Protein AF-A0A1Q4DPA5-F1 (afdb_monomer)

Foldseek 3Di:
DDDDPPPDPPPPCPVLVVLQVLLVVLQVVLVVCVVVPVPVSSVVSNVSNVVSVVSNVVVVD

Solvent-accessible surface area (backbone atoms only — not comparable to full-atom values): 3433 Å² total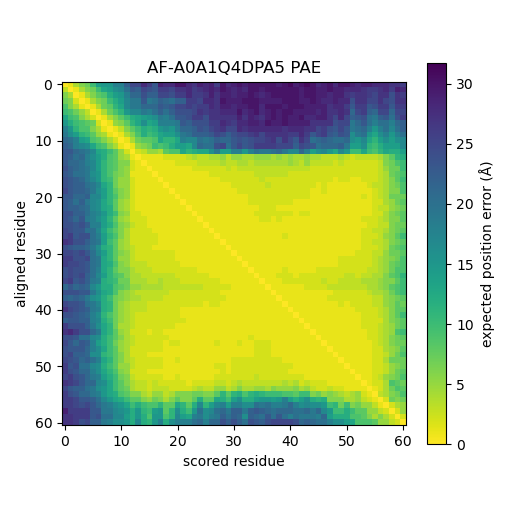; per-residue (Å²): 137,83,82,74,83,82,73,72,76,82,72,86,48,62,65,45,53,49,24,52,49,48,17,53,54,24,44,54,49,17,53,52,26,46,77,71,68,36,53,71,58,15,54,54,22,44,50,49,14,53,54,22,52,45,53,49,61,56,77,75,112

Radius of gyration: 17.95 Å; Cα contacts (8 Å, |Δi|>4): 46; chains: 1; bounding box: 44×26×52 Å

pLDDT: mean 85.08, std 17.83, range [47.06, 98.81]

Structure (mmCIF, N/CA/C/O backbone):
data_AF-A0A1Q4DPA5-F1
#
_entry.id   AF-A0A1Q4DPA5-F1
#
loop_
_atom_site.group_PDB
_atom_site.id
_atom_site.type_symbol
_atom_site.label_atom_id
_atom_site.label_alt_id
_atom_site.label_comp_id
_atom_site.label_asym_id
_atom_site.label_entity_id
_atom_site.label_seq_id
_atom_site.pdbx_PDB_ins_code
_atom_site.Cartn_x
_atom_site.Cartn_y
_atom_site.Cartn_z
_atom_site.occupancy
_atom_site.B_iso_or_equiv
_atom_site.auth_seq_id
_atom_site.auth_comp_id
_atom_site.auth_asym_id
_atom_site.auth_atom_id
_atom_site.pdbx_PDB_model_num
ATOM 1 N N . MET A 1 1 ? 32.093 -17.611 -41.063 1.00 47.06 1 MET A N 1
ATOM 2 C CA . MET A 1 1 ? 30.844 -16.940 -40.642 1.00 47.06 1 MET A CA 1
ATOM 3 C C . MET A 1 1 ? 30.711 -17.103 -39.136 1.00 47.06 1 MET A C 1
ATOM 5 O O . MET A 1 1 ? 30.357 -18.185 -38.694 1.00 47.06 1 MET A O 1
ATOM 9 N N . ALA A 1 2 ? 31.091 -16.091 -38.353 1.00 51.09 2 ALA A N 1
ATOM 10 C CA . ALA A 1 2 ? 30.889 -16.104 -36.905 1.00 51.09 2 ALA A CA 1
ATOM 11 C C . ALA A 1 2 ? 29.461 -15.622 -36.610 1.00 51.09 2 ALA A C 1
ATOM 13 O O . ALA A 1 2 ? 29.071 -14.552 -37.078 1.00 51.09 2 ALA A O 1
ATOM 14 N N . ALA A 1 3 ? 28.676 -16.428 -35.896 1.00 58.12 3 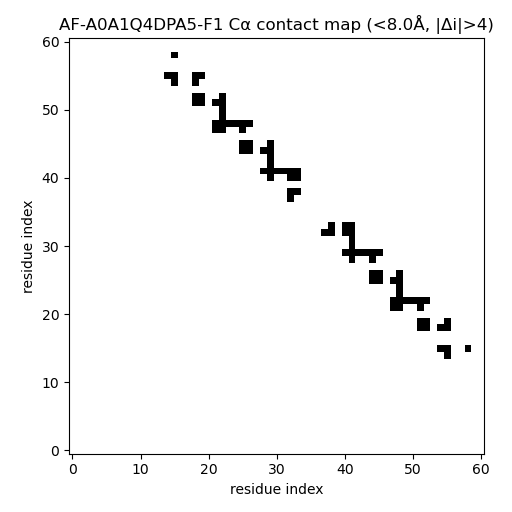ALA A N 1
ATOM 15 C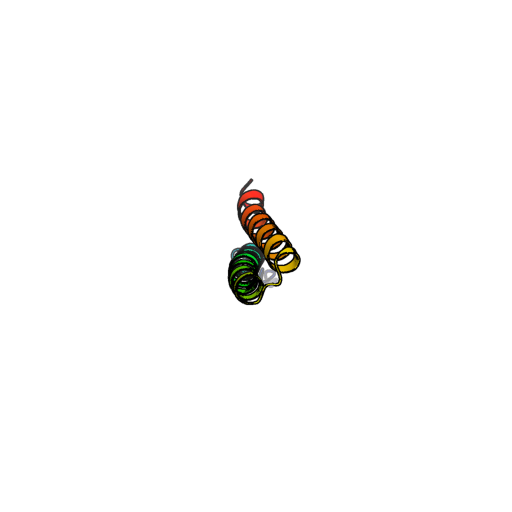 CA . ALA A 1 3 ? 27.350 -16.039 -35.437 1.00 58.12 3 ALA A CA 1
ATOM 16 C C . ALA A 1 3 ? 27.485 -14.878 -34.437 1.00 58.12 3 ALA A C 1
ATOM 18 O O . ALA A 1 3 ? 28.214 -14.985 -33.451 1.00 58.12 3 ALA A O 1
ATOM 19 N N . LEU A 1 4 ? 26.818 -13.757 -34.719 1.00 61.03 4 LEU A N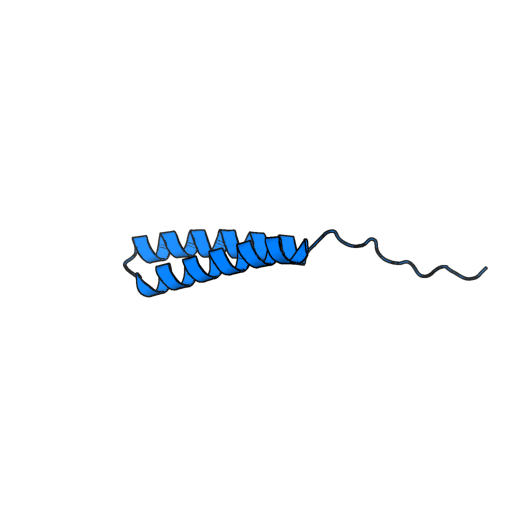 1
ATOM 20 C CA . LEU A 1 4 ? 26.718 -12.628 -33.796 1.00 61.03 4 LEU A CA 1
ATOM 21 C C . LEU A 1 4 ? 25.984 -13.083 -32.523 1.00 61.03 4 LEU A C 1
ATOM 23 O O . LEU A 1 4 ? 25.015 -13.838 -32.634 1.00 61.03 4 LEU A O 1
ATOM 27 N N . PRO A 1 5 ? 26.389 -12.628 -31.324 1.00 57.62 5 PRO A N 1
ATOM 28 C CA . PRO A 1 5 ? 25.618 -12.887 -30.120 1.00 57.62 5 PRO A CA 1
ATOM 29 C C . PRO A 1 5 ? 24.240 -12.241 -30.281 1.00 57.62 5 PRO A C 1
ATOM 31 O O . PRO A 1 5 ? 24.129 -11.022 -30.431 1.00 57.62 5 PRO A O 1
ATOM 34 N N . SER A 1 6 ? 23.188 -13.059 -30.257 1.00 60.66 6 SER A N 1
ATOM 35 C CA . SER A 1 6 ? 21.808 -12.601 -30.129 1.00 60.66 6 SER A CA 1
ATOM 36 C C . SER A 1 6 ? 21.655 -11.909 -28.776 1.00 60.66 6 SER A C 1
ATOM 38 O O . SER A 1 6 ? 21.297 -12.533 -27.781 1.00 60.66 6 SER A O 1
ATOM 40 N N . ARG A 1 7 ? 21.960 -10.609 -28.709 1.00 59.78 7 ARG A N 1
ATOM 41 C CA . ARG A 1 7 ? 21.435 -9.767 -27.636 1.00 59.78 7 ARG A CA 1
ATOM 42 C C . ARG A 1 7 ? 19.923 -9.781 -27.804 1.00 59.78 7 ARG A C 1
ATOM 44 O O . ARG A 1 7 ? 19.410 -9.212 -28.765 1.00 59.78 7 ARG A O 1
ATOM 51 N N . SER A 1 8 ? 19.232 -10.459 -26.892 1.00 58.84 8 SER A N 1
ATOM 52 C CA . SER A 1 8 ? 17.803 -10.257 -26.679 1.00 58.84 8 SER A CA 1
ATOM 53 C C . SER A 1 8 ? 17.527 -8.749 -26.655 1.00 58.84 8 SER A C 1
ATOM 55 O O . SER A 1 8 ? 18.353 -8.004 -26.109 1.00 58.84 8 SER A O 1
ATOM 57 N N . PRO A 1 9 ? 16.430 -8.269 -27.268 1.00 58.75 9 PRO A N 1
ATOM 58 C CA . PRO A 1 9 ? 16.082 -6.858 -27.179 1.00 58.75 9 PRO A CA 1
ATOM 59 C C . PRO A 1 9 ? 16.034 -6.460 -25.695 1.00 58.75 9 PRO A C 1
ATOM 61 O O . PRO A 1 9 ? 15.617 -7.283 -24.876 1.00 58.75 9 PRO A O 1
ATOM 64 N N . PRO A 1 10 ? 16.489 -5.250 -25.319 1.00 57.12 10 PRO A N 1
ATOM 65 C CA . PRO A 1 10 ? 16.290 -4.770 -23.960 1.00 57.12 10 PRO A CA 1
ATOM 66 C C . PRO A 1 10 ? 14.780 -4.759 -23.722 1.00 57.12 10 PRO A C 1
ATOM 68 O O . PRO A 1 10 ? 14.081 -3.976 -24.362 1.00 57.12 10 PRO A O 1
ATOM 71 N N . GLU A 1 11 ? 14.260 -5.670 -22.893 1.00 60.59 11 GLU A N 1
ATOM 72 C CA . GLU A 1 11 ? 12.86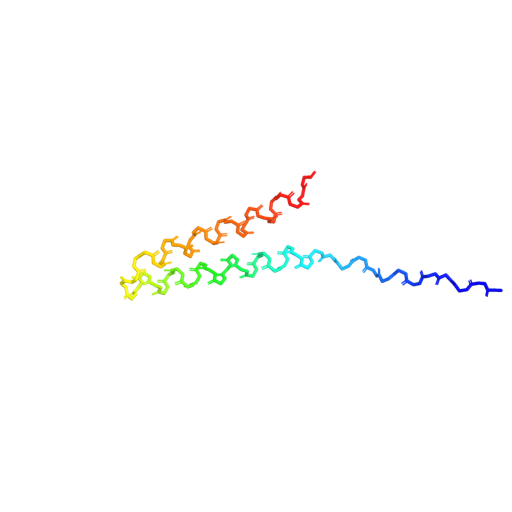4 -5.596 -22.471 1.00 60.59 11 GLU A CA 1
ATOM 73 C C . GLU A 1 11 ? 12.702 -4.229 -21.809 1.00 60.59 11 GLU A C 1
ATOM 75 O O . GLU A 1 11 ? 13.397 -3.966 -20.823 1.00 60.59 11 GLU A O 1
ATOM 80 N N . PRO A 1 12 ? 11.874 -3.322 -22.355 1.00 60.31 12 PRO A N 1
ATOM 81 C CA . PRO A 1 12 ? 11.631 -2.063 -21.691 1.00 60.31 12 PRO A CA 1
ATOM 82 C C . PRO A 1 12 ? 11.022 -2.348 -20.314 1.00 60.31 12 PRO A C 1
ATOM 84 O O . PRO A 1 12 ? 9.859 -2.717 -20.180 1.00 60.31 12 PRO A O 1
ATOM 87 N N . ASP A 1 13 ? 11.880 -2.165 -19.314 1.00 74.62 13 ASP A N 1
ATOM 88 C CA . ASP A 1 13 ? 11.599 -1.739 -17.951 1.00 74.62 13 ASP A CA 1
ATOM 89 C C . ASP A 1 13 ? 10.624 -2.637 -17.171 1.00 74.62 13 ASP A C 1
ATOM 91 O O . ASP A 1 13 ? 9.674 -2.176 -16.533 1.00 74.62 13 ASP A O 1
ATOM 95 N N . ARG A 1 14 ? 10.874 -3.955 -17.202 1.00 83.12 14 ARG A N 1
ATOM 96 C CA . ARG A 1 14 ? 10.192 -4.949 -16.350 1.00 83.12 14 ARG A CA 1
ATOM 97 C C . ARG A 1 14 ? 10.125 -4.488 -14.891 1.00 83.12 14 ARG A C 1
ATOM 99 O O . ARG A 1 14 ? 9.089 -4.651 -14.253 1.00 83.12 14 ARG A O 1
ATOM 106 N N . ASP A 1 15 ? 11.190 -3.865 -14.398 1.00 86.81 15 ASP A N 1
ATOM 107 C CA . ASP A 1 15 ? 11.270 -3.338 -13.036 1.00 86.81 15 ASP A CA 1
ATOM 108 C C . ASP A 1 15 ? 10.284 -2.184 -12.814 1.00 86.81 15 ASP A C 1
ATOM 110 O O . ASP A 1 15 ? 9.572 -2.163 -11.810 1.00 86.81 15 ASP A O 1
ATOM 114 N N . VAL A 1 16 ? 10.131 -1.279 -13.787 1.00 90.50 16 VAL A N 1
ATOM 115 C CA . VAL A 1 16 ? 9.098 -0.230 -13.754 1.00 90.50 16 VAL A CA 1
ATOM 116 C C . VAL A 1 16 ? 7.690 -0.817 -13.829 1.00 90.50 16 VAL A C 1
ATOM 118 O O . VAL A 1 16 ? 6.789 -0.331 -13.142 1.00 90.50 16 VAL A O 1
ATOM 121 N N . ALA A 1 17 ? 7.469 -1.861 -14.631 1.00 90.12 17 ALA A N 1
ATOM 122 C CA . ALA A 1 17 ? 6.175 -2.538 -14.694 1.00 90.12 17 ALA A CA 1
ATOM 123 C C . ALA A 1 17 ? 5.817 -3.206 -13.353 1.00 90.12 17 ALA A C 1
ATOM 125 O O . ALA A 1 17 ? 4.690 -3.062 -12.874 1.00 90.12 17 ALA A O 1
ATOM 126 N N . VAL A 1 18 ? 6.785 -3.871 -12.717 1.00 93.88 18 VAL A N 1
ATOM 127 C CA . VAL A 1 18 ? 6.631 -4.477 -11.387 1.00 93.88 18 VAL A CA 1
ATOM 128 C C . VAL A 1 18 ? 6.374 -3.407 -10.326 1.00 93.88 18 VAL A C 1
ATOM 130 O O . VAL A 1 18 ? 5.437 -3.547 -9.545 1.00 93.88 18 VAL A O 1
ATOM 133 N N . ALA A 1 19 ? 7.133 -2.311 -10.323 1.00 94.69 19 ALA A N 1
ATOM 134 C CA . ALA A 1 19 ? 6.949 -1.224 -9.366 1.00 94.69 19 ALA A CA 1
ATOM 135 C C . ALA A 1 19 ? 5.562 -0.564 -9.498 1.00 94.69 19 ALA A C 1
ATOM 137 O O . ALA A 1 19 ? 4.876 -0.359 -8.499 1.00 94.69 19 ALA A O 1
ATOM 138 N N . ARG A 1 20 ? 5.071 -0.340 -10.726 1.00 95.00 20 ARG A N 1
ATOM 139 C CA . ARG A 1 20 ? 3.693 0.137 -10.964 1.00 95.00 20 ARG A CA 1
ATOM 140 C C . ARG A 1 20 ? 2.634 -0.838 -10.458 1.00 95.00 20 ARG A C 1
ATOM 142 O O . ARG A 1 20 ? 1.635 -0.413 -9.882 1.00 95.00 20 ARG A O 1
ATOM 149 N N . TYR A 1 21 ? 2.844 -2.134 -10.677 1.00 96.44 21 TYR A N 1
ATOM 150 C CA . TYR A 1 21 ? 1.938 -3.165 -10.183 1.00 96.44 21 TYR A CA 1
ATOM 151 C C . TYR A 1 21 ? 1.881 -3.176 -8.649 1.00 96.44 21 TYR A C 1
ATOM 153 O O . TYR A 1 21 ? 0.792 -3.168 -8.076 1.00 96.44 21 TYR A O 1
ATOM 161 N N . ILE A 1 22 ? 3.038 -3.120 -7.981 1.00 97.31 22 ILE A N 1
ATOM 162 C CA . ILE A 1 22 ? 3.133 -3.072 -6.515 1.00 97.31 22 ILE A CA 1
ATOM 163 C C . ILE A 1 22 ? 2.458 -1.816 -5.963 1.00 97.31 22 ILE A C 1
ATOM 165 O O . ILE A 1 22 ? 1.729 -1.919 -4.976 1.00 97.31 22 ILE A O 1
ATOM 169 N N . ALA A 1 23 ? 2.645 -0.661 -6.608 1.00 98.00 23 ALA A N 1
ATOM 170 C CA . ALA A 1 23 ? 1.986 0.581 -6.221 1.00 98.00 23 ALA A CA 1
ATOM 171 C C . ALA A 1 23 ? 0.457 0.438 -6.248 1.00 98.00 23 ALA A C 1
ATOM 173 O O . ALA A 1 23 ? -0.210 0.682 -5.242 1.00 98.00 23 ALA A O 1
ATOM 174 N N . SER A 1 24 ? -0.092 -0.043 -7.369 1.00 98.25 24 SER A N 1
ATOM 175 C CA . SER A 1 24 ? -1.539 -0.241 -7.519 1.00 98.25 24 SER A CA 1
ATOM 176 C C . SER A 1 24 ? -2.091 -1.227 -6.489 1.00 98.25 24 SER A C 1
ATOM 178 O O . SER A 1 24 ? -3.055 -0.920 -5.790 1.00 98.25 24 SER A O 1
ATOM 180 N N . MET A 1 25 ? -1.463 -2.400 -6.365 1.00 98.69 25 MET A N 1
ATOM 181 C CA . MET A 1 25 ? -1.904 -3.454 -5.451 1.00 98.69 25 MET A CA 1
ATOM 182 C C . MET A 1 25 ? -1.869 -2.986 -3.991 1.00 98.69 25 MET A C 1
ATOM 184 O O . MET A 1 25 ? -2.806 -3.240 -3.236 1.00 98.69 25 MET A O 1
ATOM 188 N N . SER A 1 26 ? -0.814 -2.273 -3.593 1.00 98.69 26 SER A N 1
ATOM 189 C CA . SER A 1 26 ? -0.686 -1.724 -2.240 1.00 98.69 26 SER A CA 1
ATOM 190 C C . SER A 1 26 ? -1.776 -0.690 -1.945 1.00 98.69 26 SER A C 1
ATOM 192 O O . SER A 1 26 ? -2.394 -0.750 -0.884 1.00 98.69 26 SER A O 1
ATOM 194 N N . GLY A 1 27 ? -2.096 0.189 -2.901 1.00 98.69 27 GLY A N 1
ATOM 195 C CA . GLY A 1 27 ? -3.183 1.162 -2.757 1.00 98.69 27 GLY A CA 1
ATOM 196 C C . GLY A 1 27 ? -4.568 0.517 -2.629 1.00 98.69 27 GLY A C 1
ATOM 197 O O . GLY A 1 27 ? -5.387 0.932 -1.804 1.00 98.69 27 GLY A O 1
ATOM 198 N N . ASP A 1 28 ? -4.834 -0.542 -3.394 1.00 98.75 28 ASP A N 1
ATOM 199 C CA . ASP A 1 28 ? -6.079 -1.310 -3.284 1.00 98.75 28 ASP A CA 1
ATOM 200 C C . ASP A 1 28 ? -6.210 -1.987 -1.916 1.00 98.75 28 ASP A C 1
ATOM 202 O O . ASP A 1 28 ? -7.244 -1.871 -1.249 1.00 98.75 28 ASP A O 1
ATOM 206 N N . LEU A 1 29 ? -5.137 -2.628 -1.450 1.00 98.81 29 LEU A N 1
ATOM 207 C CA . LEU A 1 29 ? -5.102 -3.259 -0.136 1.00 98.81 29 LEU A CA 1
ATOM 208 C C . LEU A 1 29 ? -5.220 -2.230 0.996 1.00 98.81 29 LEU A C 1
ATOM 210 O O . LEU A 1 29 ? -5.895 -2.507 1.985 1.00 98.81 29 LEU A O 1
ATOM 214 N N . ALA A 1 30 ? -4.626 -1.040 0.862 1.00 98.81 30 ALA A N 1
ATOM 215 C CA . ALA A 1 30 ? -4.736 0.024 1.859 1.00 98.81 30 ALA A CA 1
ATOM 216 C C . ALA A 1 30 ? -6.195 0.465 2.049 1.00 98.81 30 ALA A C 1
ATOM 218 O O . ALA A 1 30 ? -6.676 0.598 3.182 1.00 98.81 30 ALA A O 1
ATOM 219 N N . ARG A 1 31 ? -6.926 0.632 0.937 1.00 98.62 31 ARG A N 1
ATOM 220 C CA . ARG A 1 31 ? -8.360 0.960 0.946 1.00 98.62 31 ARG A CA 1
ATOM 221 C C . ARG A 1 31 ? -9.182 -0.128 1.630 1.00 98.62 31 ARG A C 1
ATOM 223 O O . ARG A 1 31 ? -9.997 0.187 2.499 1.00 98.62 31 ARG A O 1
ATOM 230 N N . LEU A 1 32 ? -8.936 -1.396 1.299 1.00 98.75 32 LEU A N 1
ATOM 231 C CA . LEU A 1 32 ? -9.609 -2.530 1.939 1.00 98.75 32 LEU A CA 1
ATOM 232 C C . LEU A 1 32 ? -9.290 -2.614 3.437 1.00 98.75 32 LEU A C 1
ATOM 234 O O . LEU A 1 32 ? -10.202 -2.780 4.247 1.00 98.75 32 LEU A O 1
ATOM 238 N N . ALA A 1 33 ? -8.024 -2.453 3.823 1.00 98.75 33 ALA A N 1
ATOM 239 C CA . ALA A 1 33 ? -7.588 -2.508 5.213 1.00 98.75 33 ALA A CA 1
ATOM 240 C C . ALA A 1 33 ? -8.301 -1.449 6.065 1.00 98.75 33 ALA A C 1
ATOM 242 O O . ALA A 1 33 ? -8.848 -1.771 7.121 1.00 98.75 33 ALA A O 1
ATOM 243 N N . ARG A 1 34 ? -8.388 -0.206 5.577 1.00 98.00 34 ARG A N 1
ATOM 244 C CA . ARG A 1 34 ? -9.122 0.867 6.265 1.00 98.00 34 ARG A CA 1
ATOM 245 C C . ARG A 1 34 ? -10.616 0.621 6.346 1.00 98.00 34 ARG A C 1
ATOM 247 O O . ARG A 1 34 ? -11.193 0.834 7.409 1.00 98.00 34 ARG A O 1
ATOM 254 N N . GLY A 1 35 ? -11.221 0.144 5.258 1.00 98.31 35 GLY A N 1
ATOM 255 C CA . GLY A 1 35 ? -12.640 -0.217 5.232 1.00 98.31 35 GLY A CA 1
ATOM 256 C C . GLY A 1 35 ? -13.007 -1.290 6.264 1.00 98.31 35 GLY A C 1
ATOM 257 O O . GLY A 1 35 ? -14.140 -1.321 6.727 1.00 98.31 35 GLY A O 1
ATOM 258 N N . ASN A 1 36 ? -12.039 -2.119 6.670 1.00 98.31 36 ASN A N 1
ATOM 259 C CA . ASN A 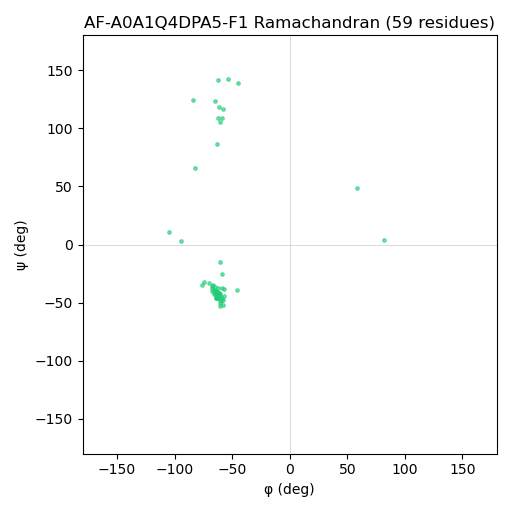1 36 ? -12.207 -3.190 7.657 1.00 98.31 36 ASN A CA 1
ATOM 260 C C . ASN A 1 36 ? -11.603 -2.864 9.041 1.00 98.31 36 ASN A C 1
ATOM 262 O O . ASN A 1 36 ? -11.489 -3.747 9.885 1.00 98.31 36 ASN A O 1
ATOM 266 N N . GLY A 1 37 ? -11.203 -1.613 9.299 1.00 98.19 37 GLY A N 1
ATOM 267 C CA . GLY A 1 37 ? -10.698 -1.182 10.610 1.00 98.19 37 GLY A CA 1
ATOM 268 C C . GLY A 1 37 ? -9.223 -1.501 10.897 1.00 98.19 37 GLY A C 1
ATOM 269 O O . GLY A 1 37 ? -8.729 -1.175 11.976 1.00 98.19 37 GLY A O 1
ATOM 270 N N . PHE A 1 38 ? -8.476 -2.056 9.941 1.00 98.62 38 PHE A N 1
ATOM 271 C CA . PHE A 1 38 ? -7.041 -2.329 10.073 1.00 98.62 38 PHE A CA 1
ATOM 272 C C . PHE A 1 38 ? -6.198 -1.077 9.782 1.00 98.62 38 PHE A C 1
ATOM 274 O O . PHE A 1 38 ? -5.454 -1.019 8.803 1.00 98.62 38 PHE A O 1
ATOM 281 N N . GLN A 1 39 ? -6.313 -0.054 10.632 1.00 98.12 39 GLN A N 1
ATOM 282 C CA . GLN A 1 39 ? -5.721 1.272 10.394 1.00 98.12 39 GLN A CA 1
ATOM 283 C C . GLN A 1 39 ? -4.200 1.237 10.196 1.00 98.12 39 GLN A C 1
ATOM 285 O O . GLN A 1 39 ? -3.693 1.792 9.223 1.00 98.12 39 GLN A O 1
ATOM 290 N N . THR A 1 40 ? -3.474 0.541 11.076 1.00 98.50 40 THR A N 1
ATOM 291 C CA . THR A 1 40 ? -2.011 0.417 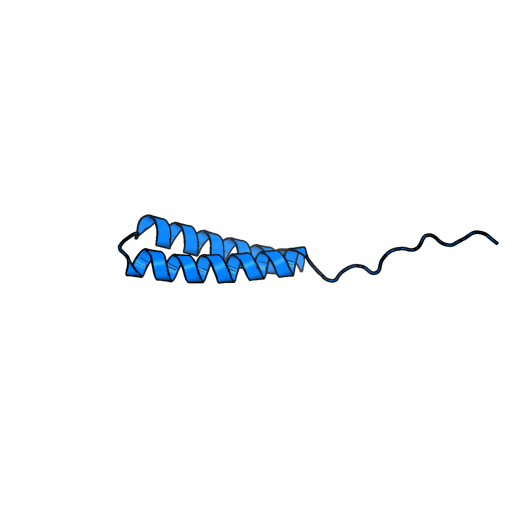10.980 1.00 98.50 40 THR A CA 1
ATOM 292 C C . THR A 1 40 ? -1.587 -0.298 9.701 1.00 98.50 40 THR A C 1
ATOM 294 O O . THR A 1 40 ? -0.652 0.138 9.040 1.00 98.50 40 THR A O 1
ATOM 297 N N . LEU A 1 41 ? -2.297 -1.361 9.313 1.00 98.69 41 LEU A N 1
ATOM 298 C CA . LEU A 1 41 ? -2.023 -2.068 8.063 1.00 98.69 41 LEU A CA 1
ATOM 299 C C . LEU A 1 41 ? -2.284 -1.166 6.851 1.00 98.69 41 LEU A C 1
ATOM 301 O O . LEU A 1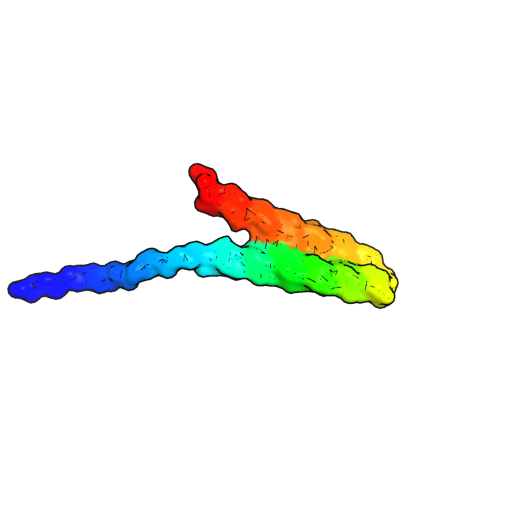 41 ? -1.457 -1.110 5.948 1.00 98.69 41 LEU A O 1
ATOM 305 N N . GLY A 1 42 ? -3.395 -0.425 6.855 1.00 98.75 42 GLY A N 1
ATOM 306 C CA . GLY A 1 42 ? -3.714 0.536 5.801 1.00 98.75 42 GLY A CA 1
ATOM 307 C C . GLY A 1 42 ? -2.620 1.587 5.627 1.00 98.75 42 GLY A C 1
ATOM 308 O O . GLY A 1 42 ? -2.202 1.845 4.507 1.00 98.75 42 GLY A O 1
ATOM 309 N N . TYR A 1 43 ? -2.102 2.126 6.730 1.00 98.50 43 TYR A N 1
ATOM 310 C CA . TYR A 1 43 ? -0.984 3.069 6.706 1.00 98.50 43 TYR A CA 1
ATOM 311 C C . TYR A 1 43 ? 0.299 2.467 6.110 1.00 98.50 43 TYR A C 1
ATOM 313 O O . TYR A 1 43 ? 0.931 3.080 5.255 1.00 98.50 43 TYR A O 1
ATOM 321 N N . LEU A 1 44 ? 0.673 1.248 6.514 1.00 98.75 44 LEU A N 1
ATOM 322 C CA . LEU A 1 44 ? 1.864 0.580 5.973 1.00 98.75 44 LEU A CA 1
ATOM 323 C C . LEU A 1 44 ? 1.749 0.324 4.465 1.00 98.75 44 LEU A C 1
ATOM 325 O O . LEU A 1 44 ? 2.729 0.455 3.736 1.00 98.75 44 LEU A O 1
ATOM 329 N N . LEU A 1 45 ? 0.551 -0.020 3.994 1.00 98.75 45 LEU A N 1
ATOM 330 C CA . LEU A 1 45 ? 0.286 -0.260 2.578 1.00 98.75 45 LEU A CA 1
ATOM 331 C C . LEU A 1 45 ? 0.340 1.028 1.746 1.00 98.75 45 LEU A C 1
ATOM 333 O O . LEU A 1 45 ? 0.802 0.995 0.610 1.00 98.75 45 LEU A O 1
ATOM 337 N N . GLU A 1 46 ? -0.046 2.174 2.303 1.00 98.62 46 GLU A N 1
ATOM 338 C CA . GLU A 1 46 ? 0.158 3.463 1.629 1.00 98.62 46 GLU A CA 1
ATOM 339 C C . GLU A 1 46 ? 1.626 3.839 1.509 1.00 98.62 46 GLU A C 1
ATOM 341 O O . GLU A 1 46 ? 2.047 4.336 0.467 1.00 98.62 46 GLU A O 1
ATOM 346 N N . ILE A 1 47 ? 2.419 3.577 2.550 1.00 98.31 47 ILE A N 1
ATOM 347 C CA . ILE A 1 47 ? 3.868 3.761 2.461 1.00 98.31 47 ILE A CA 1
ATOM 348 C C . ILE A 1 47 ? 4.418 2.874 1.344 1.00 98.31 47 ILE A C 1
ATOM 350 O O . ILE A 1 47 ? 5.132 3.364 0.476 1.00 98.31 47 ILE A O 1
ATOM 354 N N . ALA A 1 48 ? 4.039 1.594 1.313 1.00 98.12 48 ALA A N 1
ATOM 355 C CA . ALA A 1 48 ? 4.482 0.675 0.268 1.00 98.12 48 ALA A CA 1
ATOM 356 C C . ALA A 1 48 ? 4.090 1.149 -1.144 1.00 98.12 48 ALA A C 1
ATOM 358 O O . ALA A 1 48 ? 4.887 1.018 -2.074 1.00 98.12 48 ALA A O 1
ATOM 359 N N . GLN A 1 49 ? 2.899 1.739 -1.306 1.00 98.19 49 GLN A N 1
ATOM 360 C CA . GLN A 1 49 ? 2.493 2.368 -2.561 1.00 98.19 49 GLN A CA 1
ATOM 361 C C . GLN A 1 49 ? 3.442 3.513 -2.946 1.00 98.19 49 GLN A C 1
ATOM 363 O O . GLN A 1 49 ? 3.969 3.513 -4.057 1.00 98.19 49 GLN A O 1
ATOM 368 N N . LEU A 1 50 ? 3.675 4.463 -2.035 1.00 97.62 50 LEU A N 1
ATOM 369 C CA . LEU A 1 50 ? 4.523 5.631 -2.287 1.00 97.62 50 LEU A CA 1
ATOM 370 C C . LEU A 1 50 ? 5.963 5.234 -2.638 1.00 97.62 50 LEU A C 1
ATOM 372 O O . LEU A 1 50 ? 6.537 5.781 -3.576 1.00 97.62 50 LEU A O 1
ATOM 376 N N . GLU A 1 51 ? 6.538 4.266 -1.927 1.00 96.88 51 GLU A N 1
ATOM 377 C CA . GLU A 1 51 ? 7.890 3.760 -2.198 1.00 96.88 51 GLU A CA 1
ATOM 378 C C . GLU A 1 51 ? 7.984 3.107 -3.587 1.00 96.88 51 GLU A C 1
ATOM 380 O O . GLU A 1 51 ? 8.932 3.342 -4.341 1.00 96.88 51 GLU A O 1
ATOM 385 N N . ALA A 1 52 ? 6.967 2.336 -3.980 1.00 95.75 52 ALA A N 1
ATOM 386 C CA . ALA A 1 52 ? 6.919 1.709 -5.296 1.00 95.75 52 ALA A CA 1
ATOM 387 C C . ALA A 1 52 ? 6.757 2.740 -6.431 1.00 95.75 52 ALA A C 1
ATOM 389 O O . ALA A 1 52 ? 7.386 2.616 -7.483 1.00 95.75 52 ALA A O 1
ATOM 390 N N . GLU A 1 53 ? 5.968 3.796 -6.221 1.00 94.75 53 GLU A N 1
ATOM 391 C CA . GLU A 1 53 ? 5.857 4.918 -7.163 1.00 94.75 53 GLU A CA 1
ATOM 392 C C . GLU A 1 53 ? 7.188 5.673 -7.306 1.00 94.75 53 GLU A C 1
ATOM 394 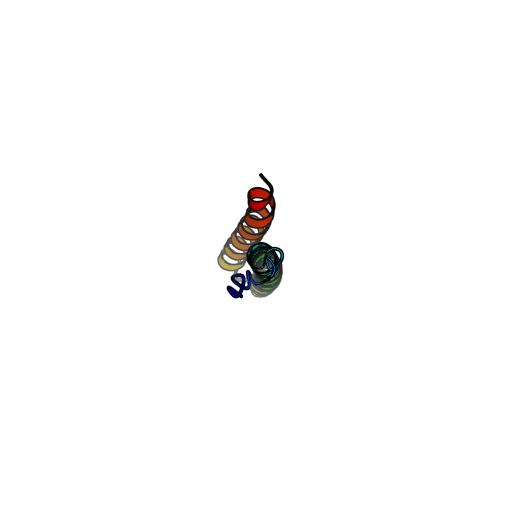O O . GLU A 1 53 ? 7.591 6.032 -8.418 1.00 94.75 53 GLU A O 1
ATOM 399 N N . GLN A 1 54 ? 7.910 5.870 -6.199 1.00 92.88 54 GLN A N 1
ATOM 400 C CA . GLN A 1 54 ? 9.217 6.528 -6.197 1.00 92.88 54 GLN A CA 1
ATOM 401 C C . GLN A 1 54 ? 10.296 5.704 -6.905 1.00 92.88 54 GLN A C 1
ATOM 403 O O . GLN A 1 54 ? 11.119 6.286 -7.616 1.00 92.88 54 GLN A O 1
ATOM 408 N N . ALA A 1 55 ? 10.263 4.373 -6.794 1.00 88.19 55 ALA A N 1
ATOM 409 C CA . ALA A 1 55 ? 11.184 3.489 -7.508 1.00 88.19 55 ALA A CA 1
ATOM 410 C C . ALA A 1 55 ? 11.124 3.703 -9.035 1.00 88.19 55 ALA A C 1
ATOM 412 O O . ALA A 1 55 ? 12.158 3.768 -9.695 1.00 88.19 55 ALA A O 1
ATOM 413 N N . VAL A 1 56 ? 9.928 3.933 -9.595 1.00 81.06 56 VAL A N 1
ATOM 414 C CA . VAL A 1 56 ? 9.744 4.253 -11.027 1.00 81.06 56 VAL A CA 1
ATOM 415 C C . VAL A 1 56 ? 10.338 5.618 -11.399 1.00 81.06 56 VAL A C 1
ATOM 417 O O . VAL A 1 56 ? 10.828 5.806 -12.514 1.00 81.06 56 VAL A O 1
ATOM 420 N N . GLY A 1 57 ? 10.273 6.591 -10.486 1.00 69.94 57 GLY A N 1
ATOM 421 C CA . GLY A 1 57 ? 10.823 7.933 -10.681 1.00 69.94 57 GLY A CA 1
ATOM 422 C C . GLY A 1 57 ? 12.352 7.990 -10.594 1.00 69.94 57 GLY A C 1
ATOM 423 O O . GLY A 1 57 ? 12.966 8.796 -11.294 1.00 69.94 57 GLY A O 1
ATOM 424 N N . GLN A 1 58 ? 12.966 7.132 -9.773 1.00 61.94 58 GLN A N 1
ATOM 425 C CA . GLN A 1 58 ? 14.421 7.054 -9.606 1.00 61.94 58 GLN A CA 1
ATOM 426 C C . GLN A 1 58 ? 15.124 6.341 -10.767 1.00 61.94 58 GLN A C 1
ATOM 428 O O . GLN A 1 58 ? 16.186 6.799 -11.172 1.00 61.94 58 GLN A O 1
ATOM 433 N N . THR A 1 59 ? 14.516 5.314 -11.374 1.00 57.09 59 THR A N 1
ATOM 434 C CA . THR A 1 59 ? 15.082 4.600 -12.542 1.00 57.09 59 THR A CA 1
ATOM 435 C C . THR A 1 59 ? 15.296 5.499 -13.774 1.00 57.09 59 THR A C 1
ATOM 437 O O . THR A 1 59 ? 16.022 5.138 -14.694 1.00 57.09 59 THR A O 1
ATOM 440 N N . ARG A 1 60 ? 14.696 6.699 -13.808 1.00 52.66 60 ARG A N 1
ATOM 441 C CA . ARG A 1 60 ? 14.853 7.685 -14.895 1.00 52.66 60 ARG A CA 1
ATOM 442 C C . ARG A 1 60 ? 15.942 8.747 -14.671 1.00 52.66 60 ARG A C 1
ATOM 444 O O . ARG A 1 60 ? 16.047 9.645 -15.507 1.00 52.66 60 ARG A O 1
ATOM 451 N N . ARG A 1 61 ? 16.701 8.695 -13.572 1.00 48.41 61 ARG A N 1
ATOM 452 C CA . ARG A 1 61 ? 17.851 9.583 -13.315 1.00 48.41 61 ARG A CA 1
ATOM 453 C C . ARG A 1 61 ? 19.167 8.884 -13.613 1.00 48.41 61 ARG A C 1
ATOM 455 O O . ARG A 1 61 ? 20.073 9.596 -14.094 1.00 48.41 61 ARG A O 1
#

Nearest PDB structures (foldseek):
  7o3x-assembly1_D  TM=9.028E-01  e=1.879E+00  Synechocystis sp. PCC 6803 substr. Kazusa
  1j30-assembly1_B  TM=9.466E-01  e=2.713E+00  Sulfurisphaera tokodaii str. 7
  7o91-assembly2_B  TM=9.702E-01  e=4.427E+00  Sulfurisphaera tokodaii str. 7
  7o91-assembly1_A  TM=9.721E-01  e=5.320E+00  Sulfurisphaera tokodaii str. 7

Secondary structure (DSSP, 8-state):
-PPPP------S-HHHHHHHHHHHHHHHHHHHHHHTT-HHHHHHHHHHHHHHHHHHHHTT-

Sequence (61 aa):
MAALPSRSPPEPDRDVAVARYIASMSGDLARLARGNGFQTLGYLLEIAQLEAEQAVGQTRR

Mean predicted aligned error: 8.99 Å